Protein AF-A0A1V5WY76-F1 (afdb_monomer_lite)

Structure (mmCIF, N/CA/C/O backbone):
data_AF-A0A1V5WY76-F1
#
_entry.id   AF-A0A1V5WY76-F1
#
loop_
_atom_site.group_PDB
_atom_site.id
_atom_site.type_symbol
_atom_site.label_atom_id
_atom_site.label_alt_id
_atom_site.label_comp_id
_atom_site.label_asym_id
_atom_site.label_entity_id
_atom_site.label_seq_id
_atom_site.pdbx_PDB_ins_code
_atom_site.Cartn_x
_atom_site.Cartn_y
_atom_site.Cartn_z
_atom_site.occupancy
_atom_site.B_iso_or_equiv
_atom_site.auth_seq_id
_atom_site.auth_comp_id
_atom_site.auth_asym_id
_atom_site.auth_atom_id
_atom_site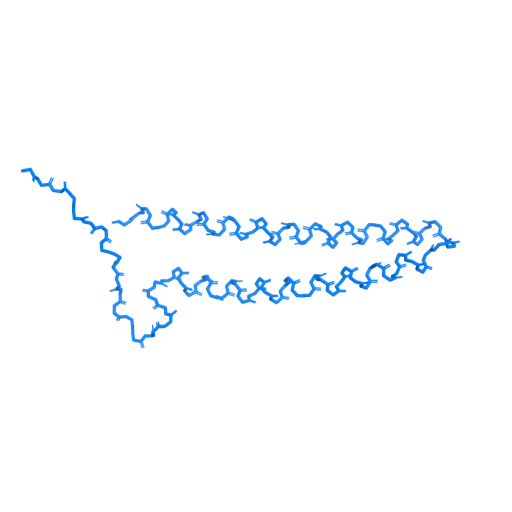.pdbx_PDB_model_num
ATOM 1 N N . MET A 1 1 ? 33.285 10.197 -37.280 1.00 47.12 1 MET A N 1
ATOM 2 C CA . MET A 1 1 ? 32.738 10.409 -35.926 1.00 47.12 1 MET A CA 1
ATOM 3 C C . MET A 1 1 ? 31.423 9.655 -35.866 1.00 47.12 1 MET A C 1
ATOM 5 O O . MET A 1 1 ? 30.458 10.083 -36.476 1.00 47.12 1 MET A O 1
ATOM 9 N N . LEU A 1 2 ? 31.474 8.446 -35.312 1.00 42.19 2 LEU A N 1
ATOM 10 C CA . LEU A 1 2 ? 30.345 7.530 -35.168 1.00 42.19 2 LEU A CA 1
ATOM 11 C C . LEU A 1 2 ? 29.678 7.750 -33.799 1.00 42.19 2 LEU A C 1
ATOM 13 O O . LEU A 1 2 ? 30.377 8.136 -32.865 1.00 42.19 2 LEU A O 1
ATOM 17 N N . LEU A 1 3 ? 28.405 7.334 -33.707 1.00 45.84 3 LEU A N 1
ATOM 18 C CA . LEU A 1 3 ? 27.612 7.034 -32.494 1.00 45.84 3 LEU A CA 1
ATOM 19 C C . LEU A 1 3 ? 27.086 8.295 -31.774 1.00 45.84 3 LEU A C 1
ATOM 21 O O . LEU A 1 3 ? 27.868 9.149 -31.390 1.00 45.84 3 LEU A O 1
ATOM 25 N N . PHE A 1 4 ? 25.784 8.534 -31.590 1.00 55.62 4 PHE A N 1
ATOM 26 C CA . PHE A 1 4 ? 24.706 7.643 -31.159 1.00 55.62 4 PHE A CA 1
ATOM 27 C C . PHE A 1 4 ? 23.398 7.925 -31.922 1.00 55.62 4 PHE A C 1
ATOM 29 O O . PHE A 1 4 ? 22.990 9.071 -32.091 1.00 55.62 4 PHE A O 1
ATOM 36 N N . CYS A 1 5 ? 22.770 6.843 -32.377 1.00 49.31 5 CYS A N 1
ATOM 37 C CA . CYS A 1 5 ? 21.401 6.772 -32.873 1.00 49.31 5 CYS A CA 1
ATOM 38 C C . CYS A 1 5 ? 20.445 7.036 -31.700 1.00 49.31 5 CYS A C 1
ATOM 40 O O . CYS A 1 5 ? 20.684 6.522 -30.606 1.00 49.31 5 CYS A O 1
ATOM 42 N N . GLU A 1 6 ? 19.395 7.831 -31.910 1.00 56.62 6 GLU A N 1
ATOM 43 C CA . GLU A 1 6 ? 18.322 8.000 -30.929 1.00 56.62 6 GLU A CA 1
ATOM 44 C C . GLU A 1 6 ? 17.762 6.628 -30.546 1.00 56.62 6 GLU A C 1
ATOM 46 O O . GLU A 1 6 ? 17.611 5.756 -31.403 1.00 56.62 6 GLU A O 1
ATOM 51 N N . GLY A 1 7 ? 17.516 6.435 -29.248 1.00 48.78 7 GLY A N 1
ATOM 52 C CA . GLY A 1 7 ? 17.062 5.181 -28.662 1.00 48.78 7 GLY A CA 1
ATOM 53 C C . GLY A 1 7 ? 15.805 4.662 -29.349 1.00 48.78 7 GLY A C 1
ATOM 54 O O . GLY A 1 7 ? 14.683 5.021 -28.998 1.00 48.78 7 GLY A O 1
ATOM 55 N N . VAL A 1 8 ? 16.001 3.783 -30.329 1.00 50.94 8 VAL A N 1
ATOM 56 C CA . VAL A 1 8 ? 14.938 2.960 -30.880 1.00 50.94 8 VAL A CA 1
ATOM 57 C C . VAL A 1 8 ? 14.642 1.927 -29.809 1.00 50.94 8 VAL A C 1
ATOM 59 O O . VAL A 1 8 ? 15.381 0.961 -29.625 1.00 50.94 8 VAL A O 1
ATOM 62 N N . VAL A 1 9 ? 13.557 2.162 -29.075 1.00 57.41 9 VAL A N 1
ATOM 63 C CA . VAL A 1 9 ? 12.889 1.143 -28.272 1.00 57.41 9 VAL A CA 1
ATOM 64 C C . VAL A 1 9 ? 12.711 -0.058 -29.190 1.00 57.41 9 VAL A C 1
ATOM 66 O O . VAL A 1 9 ? 11.928 0.003 -30.138 1.00 57.41 9 VAL A O 1
ATOM 69 N N . TYR A 1 10 ? 13.495 -1.114 -28.969 1.00 52.16 10 TYR A N 1
ATOM 70 C CA . TYR A 1 10 ? 13.381 -2.355 -29.723 1.00 52.16 10 TYR A CA 1
ATOM 71 C C . TYR A 1 10 ? 11.993 -2.934 -29.450 1.00 52.16 10 TYR A C 1
ATOM 73 O O . TYR A 1 10 ? 11.802 -3.685 -28.490 1.00 52.16 10 TYR A O 1
ATOM 81 N N . ALA A 1 11 ? 11.016 -2.540 -30.266 1.00 54.88 11 ALA A N 1
ATOM 82 C CA . ALA A 1 11 ? 9.748 -3.218 -30.377 1.00 54.88 11 ALA A CA 1
ATOM 83 C C . ALA A 1 11 ? 10.089 -4.619 -30.877 1.00 54.88 11 ALA A C 1
ATOM 85 O O . ALA A 1 11 ? 10.405 -4.819 -32.048 1.00 54.88 11 ALA A O 1
ATOM 86 N N . TYR A 1 12 ? 10.100 -5.588 -29.966 1.00 57.34 12 TYR A N 1
ATOM 87 C CA . TYR A 1 12 ? 9.889 -6.957 -30.390 1.00 57.34 12 TYR A CA 1
ATOM 88 C C . TYR A 1 12 ? 8.523 -6.954 -31.079 1.00 57.34 12 TYR A C 1
ATOM 90 O O . TYR A 1 12 ? 7.539 -6.551 -30.454 1.00 57.34 12 TYR A O 1
ATOM 98 N N . ASP A 1 13 ? 8.475 -7.338 -32.358 1.00 62.00 13 ASP A N 1
ATOM 99 C CA . ASP A 1 13 ? 7.231 -7.603 -33.087 1.00 62.00 13 ASP A CA 1
ATOM 100 C C . ASP A 1 13 ? 6.544 -8.799 -32.422 1.00 62.00 13 ASP A C 1
ATOM 102 O O . ASP A 1 13 ? 6.651 -9.956 -32.826 1.00 62.00 13 ASP A O 1
ATOM 106 N N . ASN A 1 14 ? 5.907 -8.510 -31.295 1.00 65.62 14 ASN A N 1
ATOM 107 C CA . ASN A 1 14 ? 5.157 -9.458 -30.516 1.00 65.62 14 ASN A CA 1
ATOM 108 C C . ASN A 1 14 ? 3.740 -9.479 -31.103 1.00 65.62 14 ASN A C 1
ATOM 110 O O . ASN A 1 14 ? 3.109 -8.422 -31.185 1.00 65.62 14 ASN A O 1
ATOM 114 N N . PRO A 1 15 ? 3.179 -10.648 -31.462 1.00 70.50 15 PRO A N 1
ATOM 115 C CA . PRO A 1 15 ? 1.809 -10.769 -31.979 1.00 70.50 15 PRO A CA 1
ATOM 116 C C . PRO A 1 15 ? 0.718 -10.393 -30.953 1.00 70.50 15 PRO A C 1
ATOM 118 O O . PRO A 1 15 ? -0.467 -10.635 -31.178 1.00 70.50 15 PRO A O 1
ATOM 121 N N . ILE A 1 16 ? 1.104 -9.807 -29.815 1.00 68.88 1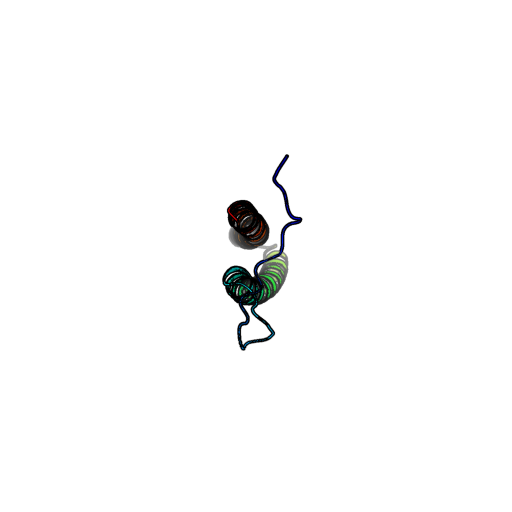6 ILE A N 1
ATOM 122 C CA . ILE A 1 16 ? 0.257 -9.452 -28.688 1.00 68.88 16 ILE A CA 1
ATOM 123 C C . ILE A 1 16 ? 0.320 -7.922 -28.495 1.00 68.88 16 ILE A C 1
ATOM 125 O O . ILE A 1 16 ? 1.316 -7.400 -27.991 1.00 68.88 16 ILE A O 1
ATOM 129 N N . PRO A 1 17 ? -0.736 -7.174 -28.863 1.00 65.69 17 PRO A N 1
ATOM 130 C CA . PRO A 1 17 ? -0.688 -5.709 -28.963 1.00 65.69 17 PRO A CA 1
ATOM 131 C C . PRO A 1 17 ? -0.543 -4.967 -27.625 1.00 65.69 17 PRO A C 1
ATOM 133 O O . PRO A 1 17 ? -0.217 -3.783 -27.610 1.00 65.69 17 PRO A O 1
ATOM 136 N N . TRP A 1 18 ? -0.791 -5.636 -26.499 1.00 67.69 18 TRP A N 1
ATOM 137 C CA . TRP A 1 18 ? -0.767 -5.044 -25.157 1.00 67.69 18 TRP A CA 1
ATOM 138 C C . TRP A 1 18 ? 0.545 -5.276 -24.393 1.00 67.69 18 TRP A C 1
ATOM 140 O O . TRP A 1 18 ? 0.643 -4.880 -23.235 1.00 67.69 18 TRP A O 1
ATOM 150 N N . ALA A 1 19 ? 1.541 -5.907 -25.019 1.00 62.59 19 ALA A N 1
ATOM 151 C CA . ALA A 1 19 ? 2.825 -6.215 -24.400 1.00 62.59 19 ALA A CA 1
ATOM 152 C C . ALA A 1 19 ? 3.953 -6.108 -25.429 1.00 62.59 19 ALA A C 1
ATOM 154 O O . ALA A 1 19 ? 4.159 -7.030 -26.217 1.00 62.59 19 ALA A O 1
ATOM 155 N N . LYS A 1 20 ? 4.680 -4.986 -25.429 1.00 70.31 20 LYS A N 1
ATOM 156 C CA . LYS A 1 20 ? 5.820 -4.771 -26.337 1.00 70.31 20 LYS A CA 1
ATOM 157 C C . LYS A 1 20 ? 7.126 -5.266 -25.721 1.00 70.31 20 LYS A C 1
ATOM 159 O O . LYS A 1 20 ? 7.999 -5.751 -26.436 1.00 70.31 20 LYS A O 1
ATOM 164 N N . THR A 1 21 ? 7.218 -5.206 -24.393 1.00 73.12 21 THR A N 1
ATOM 165 C CA . THR A 1 21 ? 8.366 -5.678 -23.615 1.00 73.12 21 THR A CA 1
ATOM 166 C C . THR A 1 21 ? 7.911 -6.582 -22.466 1.00 73.12 21 THR A C 1
ATOM 168 O O . THR A 1 21 ? 6.790 -6.479 -21.972 1.00 73.12 21 THR A O 1
ATOM 171 N N . ILE A 1 22 ? 8.803 -7.457 -21.989 1.00 72.75 22 ILE A N 1
ATOM 172 C CA . ILE A 1 22 ? 8.580 -8.283 -20.787 1.00 72.75 22 ILE A CA 1
ATOM 173 C C . ILE A 1 22 ? 8.229 -7.404 -19.568 1.00 72.75 22 ILE A C 1
ATOM 175 O O . ILE A 1 22 ? 7.373 -7.773 -18.766 1.00 72.75 22 ILE A O 1
ATOM 179 N N . ALA A 1 23 ? 8.831 -6.214 -19.470 1.00 76.06 23 ALA A N 1
ATOM 180 C CA . ALA A 1 23 ? 8.529 -5.222 -18.441 1.00 76.06 23 ALA A CA 1
ATOM 181 C C . ALA A 1 23 ? 7.054 -4.773 -18.454 1.00 76.06 23 ALA A C 1
ATOM 183 O O . ALA A 1 23 ? 6.452 -4.679 -17.386 1.00 76.06 23 ALA A O 1
ATOM 184 N N . ASP A 1 24 ? 6.436 -4.597 -19.630 1.00 78.31 24 ASP A N 1
ATOM 185 C CA . ASP A 1 24 ? 5.031 -4.170 -19.748 1.00 78.31 24 ASP A CA 1
ATOM 186 C C . ASP A 1 24 ? 4.066 -5.220 -19.190 1.00 78.31 24 ASP A C 1
ATOM 188 O O . ASP A 1 24 ? 3.098 -4.893 -18.501 1.00 78.31 24 ASP A O 1
ATOM 192 N N . VAL A 1 25 ? 4.336 -6.501 -19.467 1.00 80.44 25 VAL A N 1
ATOM 193 C CA . VAL A 1 25 ? 3.529 -7.618 -18.949 1.00 80.44 25 VAL A CA 1
ATOM 194 C C . VAL A 1 25 ? 3.588 -7.636 -17.426 1.00 80.44 25 VAL A C 1
ATOM 196 O O . VAL A 1 25 ? 2.558 -7.760 -16.762 1.00 80.44 25 VAL A O 1
ATOM 199 N N . ILE A 1 26 ? 4.794 -7.478 -16.874 1.00 82.00 26 ILE A N 1
ATOM 200 C CA . ILE A 1 26 ? 5.022 -7.463 -15.430 1.00 82.00 26 ILE A CA 1
ATOM 201 C C . ILE A 1 26 ? 4.313 -6.262 -14.792 1.00 82.00 26 ILE A C 1
ATOM 203 O O . ILE A 1 26 ? 3.576 -6.457 -13.826 1.00 82.00 26 ILE A O 1
ATOM 207 N N . MET A 1 27 ? 4.447 -5.053 -15.350 1.00 81.88 27 MET A N 1
ATOM 208 C CA . MET A 1 27 ? 3.740 -3.868 -14.847 1.00 81.88 27 MET A CA 1
ATOM 209 C C . MET A 1 27 ? 2.228 -4.069 -14.847 1.00 81.88 27 MET A C 1
ATOM 211 O O . MET A 1 27 ? 1.568 -3.772 -13.859 1.00 81.88 27 MET A O 1
ATOM 215 N N . ARG A 1 28 ? 1.663 -4.626 -15.922 1.00 85.56 28 ARG A N 1
ATOM 216 C CA . ARG A 1 28 ? 0.213 -4.809 -16.040 1.00 85.56 28 ARG A CA 1
ATOM 217 C C . ARG A 1 28 ? -0.344 -5.762 -14.986 1.00 85.56 28 ARG A C 1
ATOM 219 O O . ARG A 1 28 ? -1.407 -5.499 -14.422 1.00 85.56 28 ARG A O 1
ATOM 226 N N . ILE A 1 29 ? 0.369 -6.858 -14.726 1.00 87.00 29 ILE A N 1
ATOM 227 C CA . ILE A 1 29 ? 0.002 -7.822 -13.684 1.00 87.00 29 ILE A CA 1
ATOM 228 C C . ILE A 1 29 ? 0.110 -7.161 -12.307 1.00 87.00 29 ILE A C 1
ATOM 230 O O . ILE A 1 29 ? -0.822 -7.252 -11.506 1.00 87.00 29 ILE A O 1
ATOM 234 N N . LEU A 1 30 ? 1.216 -6.460 -12.043 1.00 88.44 30 LEU A N 1
ATOM 235 C CA . LEU A 1 30 ? 1.462 -5.818 -10.756 1.00 88.44 30 LEU A CA 1
ATOM 236 C C . LEU A 1 30 ? 0.479 -4.684 -10.477 1.00 88.44 30 LEU A C 1
ATOM 238 O O . LEU A 1 30 ? -0.076 -4.653 -9.386 1.00 88.44 30 LEU A O 1
ATOM 242 N N . ASP A 1 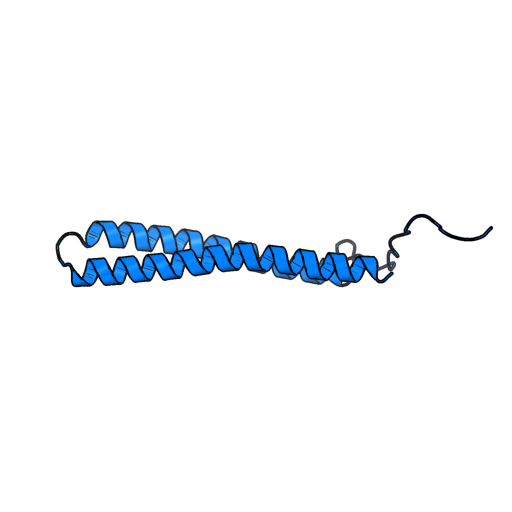31 ? 0.198 -3.815 -11.446 1.00 88.25 31 ASP A N 1
ATOM 243 C CA . ASP A 1 31 ? -0.808 -2.759 -11.322 1.00 88.25 31 ASP A CA 1
ATOM 244 C C . ASP A 1 31 ? -2.179 -3.357 -11.012 1.00 88.25 31 ASP A C 1
ATOM 246 O O . ASP A 1 31 ? -2.862 -2.891 -10.101 1.00 88.25 31 ASP A O 1
ATOM 250 N N . GLY A 1 32 ? -2.565 -4.434 -11.705 1.00 89.12 32 GLY A N 1
ATOM 251 C CA . GLY A 1 32 ? -3.803 -5.157 -11.415 1.00 89.12 32 GLY A CA 1
ATOM 252 C C . GLY A 1 32 ? -3.873 -5.645 -9.963 1.00 89.12 32 GLY A C 1
ATOM 253 O O . GLY A 1 32 ? -4.879 -5.433 -9.283 1.00 89.12 32 GLY A O 1
ATOM 254 N N . MET A 1 33 ? -2.789 -6.237 -9.455 1.00 88.62 33 MET A N 1
ATOM 255 C CA . MET A 1 33 ? -2.696 -6.669 -8.055 1.00 88.62 33 MET A CA 1
ATOM 256 C C . MET A 1 33 ? -2.703 -5.485 -7.079 1.00 88.62 33 MET A C 1
ATOM 258 O O . MET A 1 33 ? -3.353 -5.557 -6.035 1.00 88.62 33 MET A O 1
ATOM 262 N N . LEU A 1 34 ? -2.028 -4.385 -7.421 1.00 89.88 34 LEU A N 1
ATOM 263 C CA . LEU A 1 34 ? -1.949 -3.174 -6.607 1.00 89.88 34 LEU A CA 1
ATOM 264 C C . LEU A 1 34 ? -3.314 -2.495 -6.468 1.00 89.88 34 LEU A C 1
ATOM 266 O O . LEU A 1 34 ? -3.669 -2.062 -5.374 1.00 89.88 34 LEU A O 1
ATOM 270 N N . TYR A 1 35 ? -4.091 -2.424 -7.552 1.00 89.75 35 TYR A N 1
ATOM 271 C CA . TYR A 1 35 ? -5.443 -1.861 -7.541 1.00 89.75 35 TYR A CA 1
ATOM 272 C C . TYR A 1 35 ? -6.391 -2.681 -6.667 1.00 89.75 35 TYR A C 1
ATOM 274 O O . TYR A 1 35 ? -7.134 -2.112 -5.864 1.00 89.75 35 TYR A O 1
ATOM 282 N N . LEU A 1 36 ? -6.339 -4.012 -6.777 1.00 92.88 36 LEU A N 1
ATOM 283 C CA . LEU A 1 36 ? -7.139 -4.899 -5.933 1.00 92.88 36 LEU A CA 1
ATOM 284 C C . LEU A 1 36 ? -6.747 -4.765 -4.458 1.00 92.88 36 LEU A C 1
ATOM 286 O O . LEU A 1 36 ? -7.612 -4.570 -3.605 1.00 92.88 36 LEU A O 1
ATOM 290 N N . ALA A 1 37 ? -5.448 -4.808 -4.158 1.00 90.81 37 ALA A N 1
ATOM 291 C CA . ALA A 1 37 ? -4.947 -4.653 -2.798 1.00 90.81 37 ALA A CA 1
ATOM 292 C C . ALA A 1 37 ? -5.318 -3.280 -2.212 1.00 90.81 37 ALA A C 1
ATOM 294 O O . ALA A 1 37 ? -5.869 -3.209 -1.114 1.00 90.81 37 ALA A O 1
ATOM 295 N N . GLY A 1 38 ? -5.095 -2.195 -2.959 1.00 91.00 38 GLY A N 1
ATOM 296 C CA . GLY A 1 38 ? -5.456 -0.837 -2.552 1.00 91.00 38 GLY A CA 1
ATOM 297 C C . GLY A 1 38 ? -6.949 -0.689 -2.248 1.00 91.00 38 GLY A C 1
ATOM 298 O O . GLY A 1 38 ? -7.309 -0.122 -1.217 1.00 91.00 38 GLY A O 1
ATOM 299 N N . GLY A 1 39 ? -7.820 -1.268 -3.081 1.00 92.88 39 GLY A N 1
ATOM 300 C CA . GLY A 1 39 ? -9.267 -1.275 -2.847 1.00 92.88 39 GLY A CA 1
ATOM 301 C C . GLY A 1 39 ? -9.667 -1.995 -1.554 1.00 92.88 39 GLY A C 1
ATOM 302 O O . GLY A 1 39 ? -10.481 -1.483 -0.784 1.00 92.88 39 GLY A O 1
ATOM 303 N N . VAL A 1 40 ? -9.053 -3.146 -1.264 1.00 93.00 40 VAL A N 1
ATOM 304 C CA . VAL A 1 40 ? -9.299 -3.896 -0.019 1.00 93.00 40 VAL A CA 1
ATOM 305 C C . VAL A 1 40 ? -8.842 -3.105 1.211 1.00 93.00 40 VAL A C 1
ATOM 307 O O . VAL A 1 40 ? -9.558 -3.066 2.213 1.00 93.00 40 VAL A O 1
ATOM 310 N N . PHE A 1 41 ? -7.696 -2.419 1.147 1.00 91.69 41 PHE A N 1
ATOM 311 C CA . PHE A 1 41 ? -7.196 -1.608 2.264 1.00 91.69 41 PHE A CA 1
ATOM 312 C C . PHE A 1 41 ? -8.142 -0.469 2.648 1.00 91.69 41 PHE A C 1
ATOM 314 O O . PHE A 1 41 ? -8.366 -0.240 3.838 1.00 91.69 41 PHE A O 1
ATOM 321 N N . VAL A 1 42 ? -8.743 0.210 1.668 1.00 91.38 42 VAL A N 1
ATOM 322 C CA . VAL A 1 42 ? -9.727 1.271 1.936 1.00 91.38 42 VAL A CA 1
ATOM 323 C C . VAL A 1 42 ? -10.923 0.717 2.716 1.00 91.38 42 VAL A C 1
ATOM 325 O O . VAL A 1 42 ? -11.337 1.317 3.709 1.00 91.38 42 VAL A O 1
ATOM 328 N N . LEU A 1 43 ? -11.434 -0.459 2.340 1.00 94.12 43 LEU A N 1
ATOM 329 C CA . LEU A 1 43 ? -12.537 -1.108 3.058 1.00 94.12 43 LEU A CA 1
ATOM 330 C C . LEU A 1 43 ? -12.160 -1.461 4.504 1.00 94.12 43 LEU A C 1
ATOM 332 O O . LEU A 1 43 ? -12.940 -1.212 5.424 1.00 94.12 43 LEU A O 1
ATOM 336 N N . LEU A 1 44 ? -10.952 -1.987 4.725 1.00 91.81 44 LEU A N 1
ATOM 337 C CA . LEU A 1 44 ? -10.462 -2.322 6.066 1.00 91.81 44 LEU A CA 1
ATOM 338 C C . LEU A 1 44 ? -10.344 -1.085 6.967 1.00 91.81 44 LEU A C 1
ATOM 340 O O . LEU A 1 44 ? -10.712 -1.151 8.140 1.00 91.81 44 LEU A O 1
ATOM 344 N N . ILE A 1 45 ? -9.893 0.050 6.423 1.00 92.12 45 ILE A N 1
ATOM 345 C CA . ILE A 1 45 ? -9.793 1.316 7.164 1.00 92.12 45 ILE A CA 1
ATOM 346 C C . ILE A 1 45 ? -11.179 1.808 7.593 1.00 92.12 45 ILE A C 1
ATOM 348 O O . ILE A 1 45 ? -11.351 2.216 8.742 1.00 92.12 45 ILE A O 1
ATOM 352 N N . VAL A 1 46 ? -12.183 1.727 6.714 1.00 93.25 46 VAL A N 1
ATOM 353 C CA . VAL A 1 46 ? -13.563 2.119 7.052 1.00 93.25 46 VAL A CA 1
ATOM 354 C C . VAL A 1 46 ? -14.114 1.249 8.185 1.00 93.25 46 VAL A C 1
ATOM 356 O O . VAL A 1 46 ? -14.649 1.773 9.164 1.00 93.25 46 VAL A O 1
ATOM 359 N N . ILE A 1 47 ? -13.927 -0.072 8.106 1.00 90.81 47 ILE A N 1
ATOM 360 C CA . ILE A 1 47 ? -14.377 -1.010 9.147 1.00 90.81 47 ILE A CA 1
ATOM 361 C C . ILE A 1 47 ? -13.662 -0.735 10.479 1.00 90.81 47 ILE A C 1
ATOM 363 O O . ILE A 1 47 ? -14.300 -0.699 11.535 1.00 90.81 47 ILE A O 1
ATOM 367 N N . ALA A 1 48 ? -12.349 -0.492 10.443 1.00 89.94 48 ALA A N 1
ATOM 368 C CA . ALA A 1 48 ? -11.568 -0.139 11.624 1.00 89.94 48 ALA A CA 1
ATOM 369 C C . ALA A 1 48 ? -12.026 1.194 12.244 1.00 89.94 48 ALA A C 1
ATOM 371 O O . ALA A 1 48 ? -12.117 1.299 13.467 1.00 89.94 48 ALA A O 1
ATOM 372 N N . GLY A 1 49 ? -12.377 2.186 11.420 1.00 88.62 49 GLY A N 1
ATOM 373 C CA . GLY A 1 49 ? -12.889 3.483 11.867 1.00 88.62 49 GLY A CA 1
ATOM 374 C C . GLY A 1 49 ? -14.236 3.377 12.583 1.00 88.62 49 GLY A C 1
ATOM 375 O O . GLY A 1 49 ? -14.412 3.939 13.665 1.00 88.62 49 GLY A O 1
ATOM 376 N N . ILE A 1 50 ? -15.168 2.587 12.041 1.00 90.69 50 ILE A N 1
ATOM 377 C CA . ILE A 1 50 ? -16.462 2.328 12.693 1.00 90.69 50 ILE A CA 1
ATOM 378 C C . ILE A 1 50 ? -16.249 1.611 14.033 1.00 90.69 50 ILE A C 1
ATOM 380 O O . ILE A 1 50 ? -16.831 1.990 15.052 1.00 90.69 50 ILE A O 1
ATOM 384 N N . ARG A 1 51 ? -15.358 0.614 14.069 1.00 86.88 51 ARG A N 1
ATOM 385 C CA . ARG A 1 51 ? -15.002 -0.106 15.300 1.00 86.88 51 ARG A CA 1
ATOM 386 C C . ARG A 1 51 ? -14.355 0.807 16.345 1.00 86.88 51 ARG A C 1
ATOM 388 O O . ARG A 1 51 ? -14.603 0.630 17.538 1.00 86.88 51 ARG A O 1
ATOM 395 N N . LEU A 1 52 ? -13.574 1.801 15.918 1.00 87.88 52 LEU A N 1
ATOM 396 C CA . LEU A 1 52 ? -12.947 2.774 16.814 1.00 87.88 52 LEU A CA 1
ATOM 397 C C . LEU A 1 52 ? -14.008 3.622 17.520 1.00 87.88 52 LEU A C 1
ATOM 399 O O . LEU A 1 52 ? -13.950 3.773 18.740 1.00 87.88 52 LEU A O 1
ATOM 403 N N . MET A 1 53 ? -15.020 4.080 16.777 1.00 85.56 53 MET A N 1
ATOM 404 C CA . MET A 1 53 ? -16.141 4.842 17.334 1.00 85.56 53 MET A CA 1
ATOM 405 C C . MET A 1 53 ? -17.023 4.018 18.285 1.00 85.56 53 MET A C 1
ATOM 407 O O . MET A 1 53 ? -17.609 4.561 19.209 1.00 85.56 53 MET A O 1
ATOM 411 N N . GLY A 1 54 ? -17.108 2.697 18.121 1.00 84.94 54 GLY A N 1
ATOM 412 C CA . GLY A 1 54 ? -17.848 1.832 19.052 1.00 84.94 54 GLY A CA 1
ATOM 413 C C . GLY A 1 54 ? -17.111 1.518 20.363 1.00 84.94 54 GLY A C 1
ATOM 414 O O . GLY A 1 54 ? -17.687 0.913 21.266 1.00 84.94 54 GLY A O 1
ATOM 415 N N . SER A 1 55 ? -15.833 1.888 20.485 1.00 81.81 55 SER A N 1
ATOM 416 C CA . SER A 1 55 ? -14.950 1.408 21.560 1.00 81.81 55 SER A CA 1
ATOM 417 C C . SER A 1 55 ? -14.857 2.340 22.781 1.00 81.81 55 SER A C 1
ATOM 419 O O . SER A 1 55 ? -14.126 2.030 23.722 1.00 81.81 55 SER A O 1
ATOM 421 N N . PHE A 1 56 ? -15.618 3.443 22.816 1.00 71.50 56 PHE A N 1
ATOM 422 C CA . PHE A 1 56 ? -15.521 4.527 23.816 1.00 71.50 56 PHE A CA 1
ATOM 423 C C . PHE A 1 56 ? -15.839 4.165 25.284 1.00 71.50 56 PHE A C 1
ATOM 425 O O . PHE A 1 56 ? -15.777 5.036 26.144 1.00 71.50 56 PHE A O 1
ATOM 432 N N . GLY A 1 57 ? -16.139 2.906 25.611 1.00 74.25 57 GLY A N 1
ATOM 433 C CA . GLY A 1 57 ? -16.433 2.466 26.985 1.00 74.25 57 GLY A CA 1
ATOM 434 C C . GLY A 1 57 ? -15.402 1.523 27.613 1.00 74.25 57 GLY A C 1
ATOM 435 O O . GLY A 1 57 ? -15.516 1.210 28.794 1.00 74.25 57 GLY A O 1
ATOM 436 N N . ASN A 1 58 ? -14.414 1.030 26.853 1.00 83.75 58 ASN A N 1
ATOM 437 C CA . ASN A 1 58 ? -13.414 0.087 27.363 1.00 83.75 58 ASN A CA 1
ATOM 438 C C . ASN A 1 58 ? -12.011 0.427 26.820 1.00 83.75 58 ASN A C 1
ATOM 440 O O . ASN A 1 58 ? -11.787 0.307 25.610 1.00 83.75 58 ASN A O 1
ATOM 444 N N . PRO A 1 59 ? -11.049 0.798 27.687 1.00 79.06 59 PRO A N 1
ATOM 445 C CA . PRO A 1 59 ? -9.711 1.209 27.264 1.00 79.06 59 PRO A CA 1
ATOM 446 C C . PRO A 1 59 ? -8.926 0.094 26.555 1.00 79.06 59 PRO A C 1
ATOM 448 O O . PRO A 1 59 ? -8.130 0.394 25.667 1.00 79.06 59 PRO A O 1
ATOM 451 N N . ALA A 1 60 ? -9.181 -1.181 26.874 1.00 84.44 60 ALA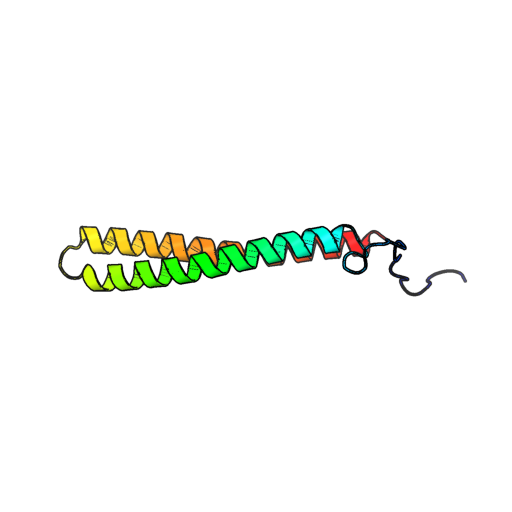 A N 1
ATOM 452 C CA . ALA A 1 60 ? -8.535 -2.307 26.199 1.00 84.44 60 ALA A CA 1
ATOM 453 C C . ALA A 1 60 ? -8.949 -2.377 24.720 1.00 84.44 60 ALA A C 1
ATOM 455 O O . ALA A 1 60 ? -8.102 -2.352 23.831 1.00 84.44 60 ALA A O 1
ATOM 456 N N . LYS A 1 61 ? -10.260 -2.314 24.443 1.00 81.69 61 LYS A N 1
ATOM 457 C CA . LYS A 1 61 ? -10.798 -2.327 23.068 1.00 81.69 61 LYS A CA 1
ATOM 458 C C . LYS A 1 61 ? -10.346 -1.119 22.248 1.00 81.69 61 LYS A C 1
ATOM 460 O O . LYS A 1 61 ? -10.168 -1.220 21.033 1.00 81.69 61 LYS A O 1
ATOM 465 N N . LEU A 1 62 ? -10.153 0.020 22.910 1.00 86.19 62 LEU A N 1
ATOM 466 C CA . LEU A 1 62 ? -9.628 1.235 22.294 1.00 86.19 62 LEU A CA 1
ATOM 467 C C . LEU A 1 62 ? -8.173 1.067 21.847 1.00 86.19 62 LEU A C 1
ATOM 469 O O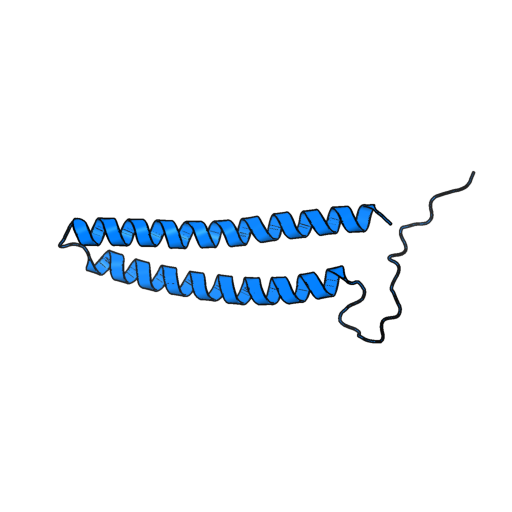 . LEU A 1 62 ? -7.841 1.442 20.723 1.00 86.19 62 LEU A O 1
ATOM 473 N N . ASN A 1 63 ? -7.316 0.488 22.688 1.00 87.38 63 ASN A N 1
ATOM 474 C CA . ASN A 1 63 ? -5.920 0.241 22.329 1.00 87.38 63 ASN A CA 1
ATOM 475 C C . ASN A 1 63 ? -5.790 -0.814 21.224 1.00 87.38 63 ASN A C 1
ATOM 477 O O . ASN A 1 63 ? -5.064 -0.588 20.258 1.00 87.38 63 ASN A O 1
ATOM 481 N N . ASP A 1 64 ? -6.567 -1.895 21.287 1.00 86.94 64 ASP A N 1
ATOM 482 C CA . ASP A 1 64 ? -6.561 -2.928 20.244 1.00 86.94 64 ASP A CA 1
ATOM 483 C C . ASP A 1 64 ? -6.988 -2.367 18.880 1.00 86.94 64 ASP A C 1
ATOM 485 O O . ASP A 1 64 ? -6.399 -2.672 17.837 1.00 86.94 64 ASP A O 1
ATOM 489 N N . THR A 1 65 ? -7.997 -1.493 18.874 1.00 86.25 65 THR A N 1
ATOM 490 C CA . THR A 1 65 ? -8.481 -0.867 17.639 1.00 86.25 65 THR A CA 1
ATOM 491 C C . THR A 1 65 ? -7.481 0.151 17.087 1.00 86.25 65 THR A C 1
ATOM 493 O O . THR A 1 65 ? -7.305 0.233 15.872 1.00 86.25 65 THR A O 1
ATOM 496 N N . LYS A 1 66 ? -6.755 0.875 17.950 1.00 88.25 66 LYS A N 1
ATOM 497 C CA . LYS A 1 66 ? -5.648 1.747 17.521 1.00 88.25 66 LYS A CA 1
ATOM 498 C C . LYS A 1 66 ? -4.521 0.950 16.873 1.00 88.25 66 LYS A C 1
ATOM 500 O O . LYS A 1 66 ? -4.051 1.339 15.809 1.00 88.25 66 LYS A O 1
ATOM 505 N N . ASN A 1 67 ? -4.124 -0.179 17.458 1.00 91.12 67 ASN A N 1
ATOM 506 C CA . ASN A 1 67 ? -3.107 -1.048 16.863 1.00 91.12 67 ASN A CA 1
ATOM 507 C C . ASN A 1 67 ? -3.570 -1.607 15.516 1.00 91.12 67 ASN A C 1
ATOM 509 O O . ASN A 1 67 ? -2.809 -1.616 14.554 1.00 91.12 67 ASN A O 1
ATOM 513 N N . THR A 1 68 ? -4.846 -1.981 15.414 1.00 89.69 68 THR A N 1
ATOM 514 C CA . THR A 1 68 ? -5.449 -2.399 14.142 1.00 89.69 68 THR A CA 1
ATOM 515 C C . THR A 1 68 ? -5.333 -1.301 13.080 1.00 89.69 68 THR A C 1
ATOM 517 O O . THR A 1 68 ? -4.945 -1.577 11.947 1.00 89.69 68 THR A O 1
ATOM 520 N N . LEU A 1 69 ? -5.587 -0.043 13.449 1.00 90.81 69 LEU A N 1
ATOM 521 C CA . LEU A 1 69 ? -5.454 1.093 12.538 1.00 90.81 69 LEU A CA 1
ATOM 522 C C . LEU A 1 69 ? -3.995 1.338 12.114 1.00 90.81 69 LEU A C 1
ATOM 524 O O . LEU A 1 69 ? -3.744 1.630 10.946 1.00 90.81 69 LEU A O 1
ATOM 528 N N . TRP A 1 70 ? -3.031 1.159 13.025 1.00 90.44 70 TRP A N 1
ATOM 529 C CA . TRP A 1 70 ? -1.602 1.211 12.699 1.00 90.44 70 TRP A CA 1
ATOM 530 C C . TRP A 1 70 ? -1.210 0.153 11.668 1.00 90.44 70 TRP A C 1
ATOM 532 O O . TRP A 1 70 ? -0.526 0.479 10.700 1.00 90.44 70 TRP A O 1
ATOM 542 N N . TYR A 1 71 ? -1.685 -1.085 11.820 1.00 90.81 71 TYR A N 1
ATOM 543 C CA . TYR A 1 71 ? -1.413 -2.150 10.852 1.00 90.81 71 TYR A CA 1
ATOM 544 C C . TYR A 1 71 ? -2.056 -1.880 9.486 1.00 90.81 71 TYR A C 1
ATOM 546 O O . TYR A 1 71 ? -1.403 -2.061 8.458 1.00 90.81 71 TYR A O 1
ATOM 554 N N . CYS A 1 72 ? -3.298 -1.384 9.454 1.00 91.75 72 CYS A N 1
ATOM 555 C CA . CYS A 1 72 ? -3.949 -0.977 8.205 1.00 91.75 72 CYS A CA 1
ATOM 556 C C . CYS A 1 72 ? -3.193 0.164 7.506 1.00 91.75 72 CYS A C 1
ATOM 558 O O . CYS A 1 72 ? -3.011 0.129 6.290 1.00 91.75 72 CYS A O 1
ATOM 560 N N . SER A 1 73 ? -2.726 1.155 8.269 1.00 93.06 73 SER A N 1
ATOM 561 C CA . SER A 1 73 ? -1.962 2.288 7.741 1.00 93.06 73 SER A CA 1
ATOM 562 C C . SER A 1 73 ? -0.606 1.853 7.179 1.00 93.06 73 SER A C 1
ATOM 564 O O . SER A 1 73 ? -0.252 2.220 6.060 1.00 93.06 73 SER A O 1
ATOM 566 N N . LEU A 1 74 ? 0.124 1.001 7.908 1.00 93.31 74 LEU A N 1
ATOM 567 C CA . LEU A 1 74 ? 1.412 0.471 7.458 1.00 93.31 74 LEU A CA 1
ATOM 568 C C . LEU A 1 74 ? 1.289 -0.272 6.126 1.00 93.31 74 LEU A C 1
ATOM 570 O O . LEU A 1 74 ? 2.098 -0.042 5.234 1.00 93.31 74 LEU A O 1
ATOM 574 N N . GLY A 1 75 ? 0.253 -1.093 5.949 1.00 90.31 75 GLY A N 1
ATOM 575 C CA . GLY A 1 75 ? 0.039 -1.795 4.683 1.00 90.31 75 GLY A CA 1
ATOM 576 C C . GLY A 1 75 ? -0.259 -0.863 3.501 1.00 90.31 75 GLY A C 1
ATOM 577 O O . GLY A 1 75 ? 0.258 -1.084 2.404 1.00 90.31 75 GLY A O 1
ATOM 578 N N . LEU A 1 76 ? -1.009 0.225 3.721 1.00 92.56 76 LEU A N 1
ATOM 579 C CA . LEU A 1 76 ? -1.243 1.236 2.685 1.00 92.56 76 LEU A CA 1
ATOM 580 C C . LEU A 1 76 ? 0.053 1.975 2.310 1.00 92.56 76 LEU A C 1
ATOM 582 O O . LEU A 1 76 ? 0.325 2.194 1.130 1.00 92.56 76 LEU A O 1
ATOM 586 N N . ILE A 1 77 ? 0.881 2.314 3.299 1.00 93.56 77 ILE A N 1
ATOM 587 C CA . ILE A 1 77 ? 2.191 2.940 3.073 1.00 93.56 77 ILE A CA 1
ATOM 588 C C . ILE A 1 77 ? 3.111 1.992 2.291 1.00 93.56 77 ILE A C 1
ATOM 590 O O . ILE A 1 77 ? 3.761 2.415 1.335 1.00 93.56 77 ILE A O 1
ATOM 594 N N . THR A 1 78 ? 3.138 0.702 2.641 1.00 92.62 78 THR A N 1
ATOM 595 C CA . THR A 1 78 ? 3.938 -0.307 1.933 1.00 92.62 78 THR A CA 1
ATOM 596 C C . THR A 1 78 ? 3.506 -0.474 0.475 1.00 92.62 78 THR A C 1
ATOM 598 O O . THR A 1 78 ? 4.371 -0.611 -0.387 1.00 92.62 78 THR A O 1
ATOM 601 N N . LEU A 1 79 ? 2.207 -0.402 0.164 1.00 91.50 79 LEU A N 1
ATOM 602 C CA . LEU A 1 79 ? 1.706 -0.420 -1.219 1.00 91.50 79 LEU A CA 1
ATOM 603 C C . LEU A 1 79 ? 2.265 0.740 -2.052 1.00 91.50 79 LEU A C 1
ATOM 605 O O . LEU A 1 79 ? 2.733 0.538 -3.174 1.00 91.50 79 LEU A O 1
ATOM 609 N N . LEU A 1 80 ? 2.255 1.949 -1.487 1.00 90.50 80 LEU A N 1
ATOM 610 C CA . LEU A 1 80 ? 2.793 3.139 -2.148 1.00 90.50 80 LEU A CA 1
ATOM 611 C C . LEU A 1 80 ? 4.313 3.035 -2.343 1.00 90.50 80 LEU A C 1
ATOM 613 O O . LEU A 1 80 ? 4.817 3.342 -3.423 1.00 90.50 80 LEU A O 1
ATOM 617 N N . ALA A 1 81 ? 5.031 2.550 -1.326 1.00 92.31 81 ALA A N 1
ATOM 618 C CA . ALA A 1 81 ? 6.477 2.347 -1.386 1.00 92.31 81 ALA A CA 1
ATOM 619 C C . ALA A 1 81 ? 6.876 1.267 -2.406 1.00 92.31 81 ALA A C 1
ATOM 621 O O . ALA A 1 81 ? 7.823 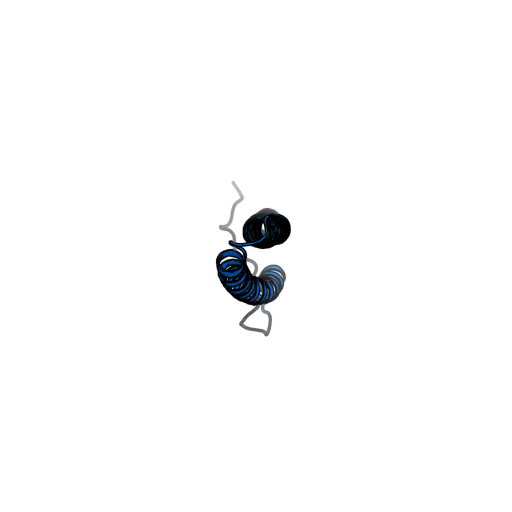1.454 -3.168 1.00 92.31 81 ALA A O 1
ATOM 622 N N . SER A 1 82 ? 6.130 0.161 -2.466 1.00 91.25 82 SER A N 1
ATOM 623 C CA . SER A 1 82 ? 6.368 -0.931 -3.414 1.00 91.25 82 SER A CA 1
ATOM 624 C C . SER A 1 82 ? 6.345 -0.428 -4.856 1.00 91.25 82 SER A C 1
ATOM 626 O O . SER A 1 82 ? 7.272 -0.707 -5.614 1.00 91.25 82 SER A O 1
ATOM 628 N N . LYS A 1 83 ? 5.351 0.393 -5.218 1.00 88.44 83 LYS A N 1
ATOM 629 C CA . LYS A 1 83 ? 5.220 0.917 -6.584 1.00 88.44 83 LYS A CA 1
ATOM 630 C C . LYS A 1 83 ? 6.403 1.790 -7.013 1.00 88.44 83 LYS A C 1
ATOM 632 O O . LYS A 1 83 ? 6.806 1.753 -8.170 1.00 88.44 83 LYS A O 1
ATOM 637 N N . ALA A 1 84 ? 6.976 2.555 -6.084 1.00 89.75 84 ALA A N 1
ATOM 638 C CA . ALA A 1 84 ? 8.146 3.384 -6.363 1.00 89.75 84 ALA A CA 1
ATOM 639 C C . ALA A 1 84 ? 9.388 2.534 -6.682 1.00 89.75 84 ALA A C 1
ATOM 641 O O . ALA A 1 84 ? 10.108 2.824 -7.634 1.00 89.75 84 ALA A O 1
ATOM 642 N N . ILE A 1 85 ? 9.603 1.454 -5.925 1.00 88.69 85 ILE A N 1
ATOM 643 C CA . ILE A 1 85 ? 10.725 0.528 -6.144 1.00 88.69 85 ILE A CA 1
ATOM 644 C C . ILE A 1 85 ? 10.581 -0.189 -7.494 1.00 88.69 85 ILE A C 1
ATOM 646 O O . ILE A 1 85 ? 11.565 -0.356 -8.207 1.00 88.69 85 ILE A O 1
ATOM 650 N N . LEU A 1 86 ? 9.363 -0.584 -7.872 1.00 86.38 86 LEU A N 1
ATOM 651 C CA . LEU A 1 86 ? 9.108 -1.246 -9.156 1.00 86.38 86 LEU A CA 1
ATOM 652 C C . LEU A 1 86 ? 9.469 -0.355 -10.347 1.00 86.38 86 LEU A C 1
ATOM 654 O O . LEU A 1 86 ? 10.144 -0.810 -11.268 1.00 86.38 86 LEU A O 1
ATOM 658 N N . ASN A 1 87 ? 9.081 0.920 -10.292 1.00 85.69 87 ASN A N 1
ATOM 659 C CA . ASN A 1 87 ? 9.435 1.886 -11.329 1.00 85.69 87 ASN A CA 1
ATOM 660 C C . ASN A 1 87 ? 10.957 2.055 -11.441 1.00 85.69 87 ASN A C 1
ATOM 662 O O . ASN A 1 87 ? 11.477 2.107 -12.548 1.00 85.69 87 ASN A O 1
ATOM 666 N N . PHE A 1 88 ? 11.675 2.055 -10.314 1.00 87.19 88 PHE A N 1
ATOM 667 C CA . PHE A 1 88 ? 13.137 2.133 -10.306 1.00 87.19 88 PHE A CA 1
ATOM 668 C C . PHE A 1 88 ? 13.807 0.924 -10.978 1.00 87.19 88 PHE A C 1
ATOM 670 O O . PHE A 1 88 ? 14.746 1.094 -11.749 1.00 87.19 88 PHE A O 1
ATOM 677 N N . VAL A 1 89 ? 13.325 -0.299 -10.722 1.00 87.25 89 VAL A N 1
ATOM 678 C CA . VAL A 1 89 ? 13.880 -1.508 -11.361 1.00 87.25 89 VAL A CA 1
ATOM 679 C C . VAL A 1 89 ? 13.750 -1.434 -12.881 1.00 87.25 89 VAL A C 1
ATOM 681 O O . VAL A 1 89 ? 14.656 -1.856 -13.594 1.00 87.25 89 VAL A O 1
ATOM 684 N N . ILE A 1 90 ? 12.642 -0.895 -13.382 1.00 79.25 90 ILE A N 1
ATOM 685 C CA . ILE A 1 90 ? 12.381 -0.845 -14.822 1.00 79.25 90 ILE A CA 1
ATOM 686 C C . ILE A 1 90 ? 13.218 0.240 -15.493 1.00 79.25 90 ILE A C 1
ATOM 688 O O . ILE A 1 90 ? 13.814 -0.031 -16.531 1.00 79.25 90 ILE A O 1
ATOM 692 N N . ASP A 1 91 ? 13.359 1.398 -14.853 1.00 83.38 91 ASP A N 1
ATOM 693 C CA . ASP A 1 91 ? 14.229 2.480 -15.324 1.00 83.38 91 ASP A CA 1
ATOM 694 C C . ASP A 1 91 ? 15.678 1.979 -15.508 1.00 83.38 91 ASP A C 1
ATOM 696 O O . ASP A 1 91 ? 16.314 2.195 -16.537 1.00 83.38 91 ASP A O 1
ATOM 700 N N . VAL A 1 92 ? 16.179 1.174 -14.560 1.00 81.44 92 VAL A N 1
ATOM 701 C CA . VAL A 1 92 ? 17.506 0.536 -14.657 1.00 81.44 92 VAL A CA 1
ATOM 702 C C . VAL A 1 92 ? 17.591 -0.484 -15.803 1.00 81.44 92 VAL A C 1
ATOM 704 O O . VAL A 1 92 ? 18.636 -0.600 -16.445 1.00 81.44 92 VAL A O 1
ATOM 707 N N . LEU A 1 93 ? 16.516 -1.227 -16.077 1.00 76.94 93 LEU A N 1
ATOM 708 C CA . LEU A 1 93 ? 16.478 -2.199 -17.176 1.00 76.94 93 LEU A CA 1
ATOM 709 C C . LEU A 1 93 ? 16.417 -1.527 -18.555 1.00 76.94 93 LEU A C 1
ATOM 711 O O . LEU A 1 93 ? 16.955 -2.083 -19.513 1.00 76.94 93 LEU A O 1
ATOM 715 N N . GLU A 1 94 ? 15.803 -0.349 -18.665 1.00 70.19 94 GLU A N 1
ATOM 716 C CA . GLU A 1 94 ? 15.767 0.435 -19.905 1.00 70.19 94 GLU A CA 1
ATOM 717 C C . GLU A 1 94 ? 17.111 1.111 -20.203 1.00 70.19 94 GLU A C 1
ATOM 719 O O . GLU A 1 94 ? 17.521 1.148 -21.360 1.00 70.19 94 GLU A O 1
ATOM 724 N N . ILE A 1 95 ? 17.851 1.537 -19.173 1.00 57.56 95 ILE A N 1
ATOM 725 C CA . ILE A 1 95 ? 19.207 2.104 -19.312 1.00 57.56 95 ILE A CA 1
ATOM 726 C C . ILE A 1 95 ? 20.231 1.061 -19.817 1.00 57.56 95 ILE A C 1
ATOM 728 O O . ILE A 1 95 ? 21.279 1.423 -20.347 1.00 57.56 95 ILE A O 1
ATOM 732 N N . SER A 1 96 ? 19.954 -0.240 -19.672 1.00 47.53 96 SER A N 1
ATOM 733 C CA . SER A 1 96 ? 20.874 -1.321 -20.064 1.00 47.53 96 SER A CA 1
ATOM 734 C C . SER A 1 96 ? 20.790 -1.740 -21.549 1.00 47.53 96 SER A C 1
ATOM 736 O O . SER A 1 96 ? 21.415 -2.740 -21.922 1.00 47.53 96 SER A O 1
ATOM 738 N N . LYS A 1 97 ? 20.031 -1.028 -22.390 1.00 47.12 97 LYS A N 1
ATOM 739 C CA . LYS A 1 97 ? 19.914 -1.256 -23.842 1.00 47.12 97 LYS A CA 1
ATOM 740 C C . LYS A 1 97 ? 20.494 -0.099 -24.645 1.00 47.12 97 LYS A C 1
ATOM 742 O O . LYS A 1 97 ? 21.016 -0.395 -25.744 1.00 47.12 97 LYS A O 1
#

Radius of gyration: 21.93 Å; chains: 1; bounding box: 51×21×63 Å

pLDDT: mean 79.76, std 14.42, range [42.19, 94.12]

Sequence (97 aa):
MLLFCEGVVYAYDNPIPWAKTIADVIMRILDGMLYLAGGVFVLLIVIAGIRLMGSFGNPAKLNDTKNTLWYCSLGLITLLASKAILNFVIDVLEISK

Foldseek 3Di:
DDDDDPDDPPQPPDPDPQDRDPLSVVCVVLVVVLVVQLVVLVVQLVVLVVQCVVCVPPVVSNVVSVVSNVVSVVSNVVSVVVVVVSVVVVVVVSVVD

Secondary structure (DSSP, 8-state):
--------------S-TT-SSHHHHHHHHHHHHHHHHHHHHHHHHHHHHHHHHTTTT-HHHHHHHHHHHHHHHHHHHHHHHHHHHHHHHHHHHHHT-